Protein AF-A0A7C2N6T7-F1 (afdb_monomer)

Solvent-accessible surface area (backbone atoms only — not comparable to full-atom values): 4789 Å² total; per-residue (Å²): 130,60,62,35,91,84,81,68,43,78,34,45,77,75,41,63,48,68,58,96,93,44,72,70,43,73,42,28,28,35,38,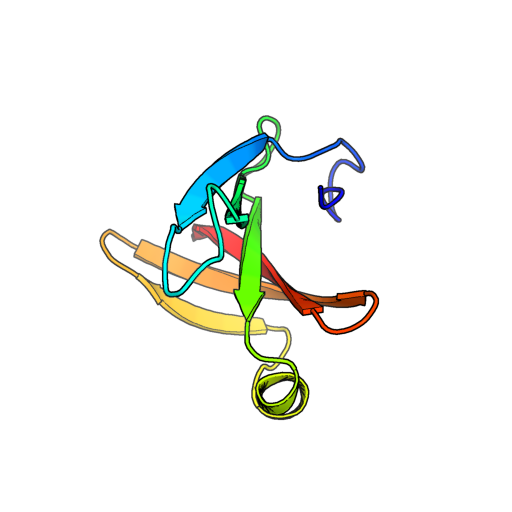92,86,54,63,41,36,37,34,63,48,62,54,88,48,59,87,78,60,53,75,68,42,74,46,84,50,97,93,44,37,31,28,30,70,46,74,50,77,58,92,88,38,21,41,39,30,26,38,63,91

Nearest PDB structures (foldseek):
  8k37-assembly1_M  TM=6.729E-01  e=3.319E+00  Escherichia phage Lambda
  3gs9-assembly1_A  TM=5.947E-01  e=3.139E+00  Listeria monocytogenes EGD-e
  5v19-assembly1_A  TM=5.253E-01  e=3.139E+00  Homo sapiens
  8xpm-assembly1_f4  TM=6.859E-01  e=8.561E+00  Escherichia phage Lambda
  5ajq-assembly2_B  TM=4.679E-01  e=3.319E+00  Homo sapiens

Structure (mmCIF, N/CA/C/O backbone):
data_AF-A0A7C2N6T7-F1
#
_entry.id   AF-A0A7C2N6T7-F1
#
loop_
_atom_site.group_PDB
_atom_site.id
_atom_site.type_symbol
_atom_site.label_atom_id
_atom_site.label_alt_id
_atom_site.label_comp_id
_atom_site.label_asym_id
_atom_site.label_entity_id
_atom_site.label_seq_id
_atom_site.pdbx_PDB_ins_code
_atom_site.Cartn_x
_atom_site.Cartn_y
_atom_site.Cartn_z
_atom_site.occupancy
_atom_site.B_iso_or_equiv
_atom_site.auth_seq_id
_atom_site.auth_comp_id
_atom_site.auth_asym_id
_atom_site.auth_atom_id
_atom_site.pdbx_PDB_model_num
ATOM 1 N N . MET A 1 1 ? 0.637 7.449 -8.378 1.00 85.19 1 MET A N 1
ATOM 2 C CA . MET A 1 1 ? -0.105 7.937 -7.199 1.00 85.19 1 MET A CA 1
ATOM 3 C C . MET A 1 1 ? -1.354 7.085 -6.999 1.00 85.19 1 MET A C 1
ATOM 5 O O . MET A 1 1 ? -2.164 7.026 -7.922 1.00 85.19 1 MET A O 1
ATOM 9 N N . PRO A 1 2 ? -1.481 6.373 -5.868 1.00 93.44 2 PRO A N 1
ATOM 10 C CA . PRO A 1 2 ? -2.642 5.545 -5.562 1.00 93.44 2 PRO A CA 1
ATOM 11 C C . PRO A 1 2 ? -3.859 6.390 -5.148 1.00 93.44 2 PRO A C 1
ATOM 13 O O . PRO A 1 2 ? -3.722 7.485 -4.596 1.00 93.44 2 PRO A O 1
ATOM 16 N N . ILE A 1 3 ? -5.052 5.857 -5.416 1.00 96.12 3 ILE A N 1
ATOM 17 C CA . ILE A 1 3 ? -6.336 6.390 -4.946 1.00 96.12 3 ILE A CA 1
ATOM 18 C C . ILE A 1 3 ? -6.723 5.634 -3.673 1.00 96.12 3 ILE A C 1
ATOM 20 O O . ILE A 1 3 ? -6.602 4.410 -3.637 1.00 96.12 3 ILE A O 1
ATOM 24 N N . CYS A 1 4 ? -7.171 6.343 -2.634 1.00 96.31 4 CYS A N 1
ATOM 25 C CA . CYS A 1 4 ? -7.619 5.695 -1.404 1.00 96.31 4 CYS A CA 1
ATOM 26 C C . CYS A 1 4 ? -8.877 4.848 -1.678 1.00 96.31 4 CYS A C 1
ATOM 28 O O . CYS A 1 4 ? -9.864 5.391 -2.185 1.00 96.31 4 CYS A O 1
ATOM 30 N N . PRO A 1 5 ? -8.909 3.562 -1.286 1.00 95.50 5 PRO A N 1
ATOM 31 C CA . PRO A 1 5 ? -10.053 2.693 -1.550 1.00 95.50 5 PRO A CA 1
ATOM 32 C C . PRO A 1 5 ? -11.321 3.081 -0.774 1.00 95.50 5 PRO A C 1
ATOM 34 O O . PRO A 1 5 ? -12.425 2.719 -1.176 1.00 95.50 5 PRO A O 1
ATOM 37 N N . ARG A 1 6 ? -11.200 3.860 0.309 1.00 95.25 6 ARG A N 1
ATOM 38 C CA . ARG A 1 6 ? -12.348 4.321 1.107 1.00 95.25 6 ARG A CA 1
ATOM 39 C C . ARG A 1 6 ? -12.957 5.611 0.579 1.00 95.25 6 ARG A C 1
ATOM 41 O O . ARG A 1 6 ? -14.131 5.634 0.224 1.00 95.25 6 ARG A O 1
ATOM 48 N N . CYS A 1 7 ? -12.174 6.687 0.547 1.00 95.25 7 CYS A N 1
ATOM 49 C CA . CYS A 1 7 ? -12.678 8.015 0.198 1.00 95.25 7 CYS A CA 1
ATOM 50 C C . CYS A 1 7 ? -12.571 8.346 -1.299 1.00 95.25 7 CYS A C 1
ATOM 52 O O . CYS A 1 7 ? -13.115 9.360 -1.725 1.00 95.25 7 CYS A O 1
ATOM 54 N N . GLN A 1 8 ? -11.894 7.505 -2.095 1.00 95.50 8 GLN A N 1
ATOM 55 C CA . GLN A 1 8 ? -11.704 7.672 -3.543 1.00 95.50 8 GLN A CA 1
ATOM 56 C C . GLN A 1 8 ? -10.936 8.949 -3.941 1.00 95.50 8 GLN A C 1
ATOM 58 O O . GLN A 1 8 ? -10.995 9.396 -5.086 1.00 95.50 8 GLN A O 1
ATOM 63 N N . ILE A 1 9 ? -10.177 9.528 -3.006 1.00 95.31 9 ILE A 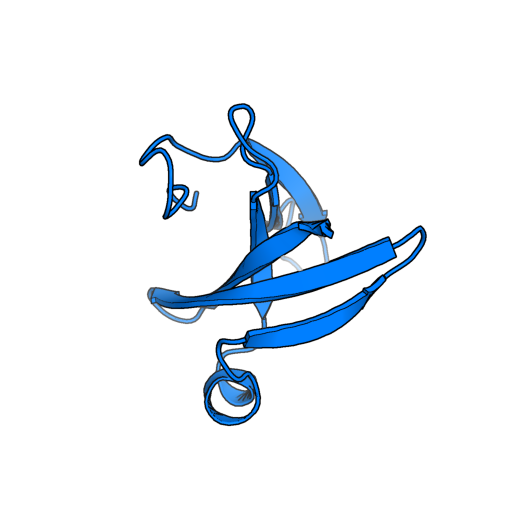N 1
ATOM 64 C CA . ILE A 1 9 ? -9.319 10.698 -3.232 1.00 95.31 9 ILE A CA 1
ATOM 65 C C . ILE A 1 9 ? -7.869 10.244 -3.449 1.00 95.31 9 ILE A C 1
ATOM 67 O O . ILE A 1 9 ? -7.418 9.241 -2.889 1.00 95.31 9 ILE A O 1
ATOM 71 N N . SER A 1 10 ? -7.127 11.001 -4.259 1.00 96.19 10 SER A N 1
ATOM 72 C CA . SER A 1 10 ? -5.682 10.842 -4.440 1.00 96.19 10 SER A CA 1
ATOM 73 C C . SER A 1 10 ? -4.924 10.937 -3.117 1.00 96.19 10 SER A C 1
ATOM 75 O O . SER A 1 10 ? -5.077 11.905 -2.371 1.00 96.19 10 SER A O 1
ATOM 77 N N . MET A 1 11 ? -4.075 9.949 -2.847 1.00 97.25 11 MET A N 1
ATOM 78 C CA . MET A 1 11 ? -3.247 9.921 -1.641 1.00 97.25 11 MET A CA 1
ATOM 79 C C . MET A 1 11 ? -1.981 10.768 -1.811 1.00 97.25 11 MET A C 1
ATOM 81 O O . MET A 1 11 ? -1.490 10.954 -2.924 1.00 97.25 11 MET A O 1
ATOM 85 N N . VAL A 1 12 ? -1.423 11.253 -0.701 1.00 96.94 12 VAL A N 1
ATOM 86 C CA . VAL A 1 12 ? -0.205 12.076 -0.696 1.00 96.94 12 VAL A CA 1
ATOM 87 C C . VAL A 1 12 ? 1.005 11.208 -0.386 1.00 96.94 12 VAL A C 1
ATOM 89 O O . VAL A 1 12 ? 0.966 10.405 0.542 1.00 96.94 12 VAL A O 1
ATOM 92 N N . CYS A 1 13 ? 2.083 11.365 -1.157 1.00 97.00 13 CYS A N 1
ATOM 93 C CA . CYS A 1 13 ? 3.329 10.637 -0.927 1.00 97.00 13 CYS A CA 1
ATOM 94 C C . CYS A 1 13 ? 3.928 11.019 0.436 1.00 97.00 13 CYS A C 1
ATOM 96 O O . CYS A 1 13 ? 4.192 12.194 0.691 1.00 97.00 13 CYS A O 1
ATOM 98 N N . SER A 1 14 ? 4.171 10.025 1.291 1.00 95.94 14 SER A N 1
ATOM 99 C CA . SER A 1 14 ? 4.806 10.194 2.606 1.00 95.94 14 SER A CA 1
ATOM 100 C C . SER A 1 14 ? 6.274 9.779 2.610 1.00 95.94 14 SER A C 1
ATOM 102 O O . SER A 1 14 ? 7.047 10.277 3.428 1.00 95.94 14 SER A O 1
ATOM 104 N N . LYS A 1 15 ? 6.684 8.882 1.702 1.00 96.00 15 LYS A N 1
ATOM 105 C CA . LYS A 1 15 ? 8.055 8.365 1.658 1.00 96.00 15 LYS A CA 1
ATOM 106 C C . LYS A 1 15 ? 8.517 8.082 0.238 1.00 96.00 15 LYS A C 1
ATOM 108 O O . LYS A 1 15 ? 7.825 7.432 -0.548 1.00 96.00 15 LYS A O 1
ATOM 113 N N . THR A 1 16 ? 9.742 8.503 -0.046 1.00 96.62 16 THR A N 1
ATOM 114 C CA . THR A 1 16 ? 10.462 8.196 -1.280 1.00 96.62 16 THR A CA 1
ATOM 115 C C . THR A 1 16 ? 11.760 7.453 -0.973 1.00 96.62 16 THR A C 1
ATOM 117 O O . THR A 1 16 ? 12.265 7.479 0.152 1.00 96.62 16 THR A O 1
ATOM 120 N N . ILE A 1 17 ? 12.305 6.779 -1.982 1.00 93.81 17 ILE A N 1
ATOM 121 C CA . ILE A 1 17 ? 13.647 6.198 -1.960 1.00 93.81 17 ILE A CA 1
ATOM 122 C C . ILE A 1 17 ? 14.437 6.631 -3.190 1.00 93.81 17 ILE A C 1
ATOM 124 O O . ILE A 1 17 ? 13.883 6.825 -4.272 1.00 93.81 17 ILE A O 1
ATOM 128 N N . SER A 1 18 ? 15.753 6.707 -3.024 1.00 93.94 18 SER A N 1
ATOM 129 C CA . SER A 1 18 ? 16.708 6.897 -4.112 1.00 93.94 18 SER A CA 1
ATOM 130 C C . SER A 1 18 ? 17.797 5.837 -3.970 1.00 93.94 18 SER A C 1
ATOM 132 O O . SER A 1 18 ? 18.447 5.759 -2.929 1.00 93.94 18 SER A O 1
ATOM 134 N N . MET A 1 19 ? 17.962 4.977 -4.974 1.00 91.00 19 MET A N 1
ATOM 135 C CA . MET A 1 19 ? 18.918 3.867 -4.944 1.00 91.00 19 MET A CA 1
ATOM 136 C C . MET A 1 19 ? 19.276 3.418 -6.364 1.00 91.00 19 MET A C 1
ATOM 138 O O . MET A 1 19 ? 18.392 3.229 -7.190 1.00 91.00 19 MET A O 1
ATOM 142 N N . GLY A 1 20 ? 20.566 3.191 -6.638 1.00 84.38 20 GLY A N 1
ATOM 143 C CA . GLY A 1 20 ? 21.023 2.476 -7.840 1.00 84.38 20 GLY A CA 1
ATOM 144 C C . GLY A 1 20 ? 20.498 3.026 -9.173 1.00 84.38 20 GLY A C 1
ATOM 145 O O . GLY A 1 20 ? 19.995 2.258 -9.986 1.00 84.38 20 GLY A O 1
ATOM 146 N N . GLY A 1 21 ? 20.576 4.342 -9.391 1.00 89.62 21 GLY A N 1
ATOM 147 C CA . GLY A 1 21 ? 20.071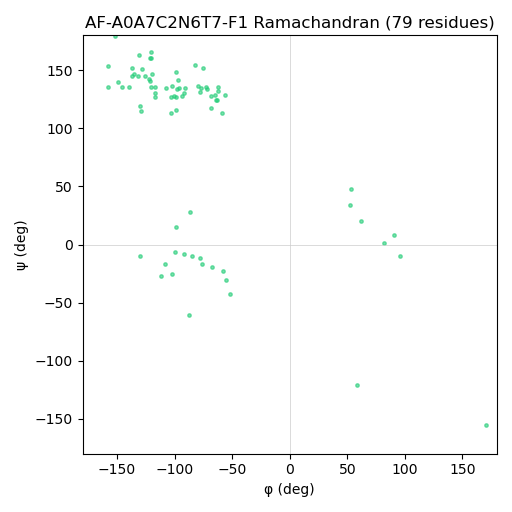 4.988 -10.614 1.00 89.62 21 GLY A CA 1
ATOM 148 C C . GLY A 1 21 ? 18.562 5.261 -10.621 1.00 89.62 21 GLY A C 1
ATOM 149 O O . GLY A 1 21 ? 18.046 5.799 -11.595 1.00 89.62 21 GLY A O 1
ATOM 150 N N . VAL A 1 22 ? 17.855 4.927 -9.539 1.00 88.06 22 VAL A N 1
ATOM 151 C CA . VAL A 1 22 ? 16.479 5.360 -9.282 1.00 88.06 22 VAL A CA 1
ATOM 152 C C . VAL A 1 22 ? 16.515 6.554 -8.336 1.00 88.06 22 VAL A C 1
ATOM 154 O O . VAL A 1 22 ? 17.102 6.465 -7.258 1.00 88.06 22 VAL A O 1
ATOM 157 N N . GLU A 1 23 ? 15.862 7.648 -8.714 1.00 92.81 23 GLU A N 1
ATOM 158 C CA . GLU A 1 23 ? 15.778 8.867 -7.907 1.00 92.81 23 GLU A CA 1
ATOM 159 C C . GLU A 1 23 ? 14.332 9.165 -7.515 1.00 92.81 23 GLU A C 1
ATOM 161 O O . GLU A 1 23 ? 13.431 9.099 -8.349 1.00 92.81 23 GLU A O 1
ATOM 166 N N . ASN A 1 24 ? 14.126 9.523 -6.244 1.00 93.12 24 ASN A N 1
ATOM 167 C CA . ASN A 1 24 ? 12.861 10.016 -5.695 1.00 93.12 24 ASN A CA 1
ATOM 168 C C . ASN A 1 24 ? 11.653 9.117 -5.995 1.00 93.12 24 ASN A C 1
ATOM 170 O O . ASN A 1 24 ? 10.535 9.601 -6.169 1.00 93.12 24 ASN A O 1
ATOM 174 N N . LYS A 1 25 ? 11.858 7.798 -6.043 1.00 93.06 25 LYS A N 1
ATOM 175 C CA . LYS A 1 25 ? 10.768 6.849 -6.257 1.00 93.06 25 LYS A CA 1
ATOM 176 C C . LYS A 1 25 ? 9.870 6.845 -5.031 1.00 93.06 25 LYS A C 1
ATOM 178 O O . LYS A 1 25 ? 10.306 6.476 -3.944 1.00 93.06 25 LYS A O 1
ATOM 183 N N . GLU A 1 26 ? 8.620 7.232 -5.219 1.00 95.31 26 GLU A N 1
ATOM 184 C CA . GLU A 1 26 ? 7.572 7.121 -4.209 1.00 95.31 26 GLU A CA 1
ATOM 185 C C . GLU A 1 26 ? 7.341 5.647 -3.852 1.00 95.31 26 GLU A C 1
ATOM 187 O O . GLU A 1 26 ? 7.241 4.795 -4.737 1.00 95.31 26 GLU A O 1
ATOM 192 N N . ILE A 1 27 ? 7.284 5.340 -2.557 1.00 95.50 27 ILE A N 1
ATOM 193 C CA . ILE A 1 27 ? 7.053 3.973 -2.059 1.00 95.50 27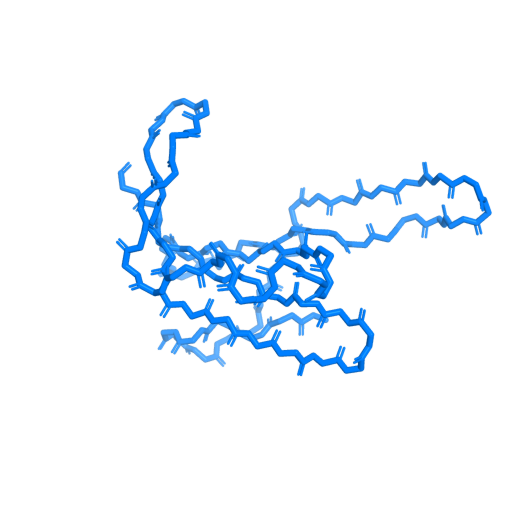 ILE A CA 1
ATOM 194 C C . ILE A 1 27 ? 5.944 3.897 -1.018 1.00 95.50 27 ILE A C 1
ATOM 196 O O . ILE A 1 27 ? 5.533 2.798 -0.648 1.00 95.50 27 ILE A O 1
ATOM 200 N N . GLU A 1 28 ? 5.473 5.042 -0.536 1.00 96.75 28 GLU A N 1
ATOM 201 C CA . GLU A 1 28 ? 4.489 5.118 0.527 1.00 96.75 28 GLU A CA 1
ATOM 202 C C . GLU A 1 28 ? 3.617 6.359 0.373 1.00 96.75 28 GLU A C 1
ATOM 204 O O . GLU A 1 28 ? 4.117 7.444 0.062 1.00 96.75 28 GLU A O 1
ATOM 209 N N . TRP A 1 29 ? 2.322 6.195 0.628 1.00 97.56 29 TRP A N 1
ATOM 210 C CA . TRP A 1 29 ? 1.343 7.270 0.599 1.00 97.5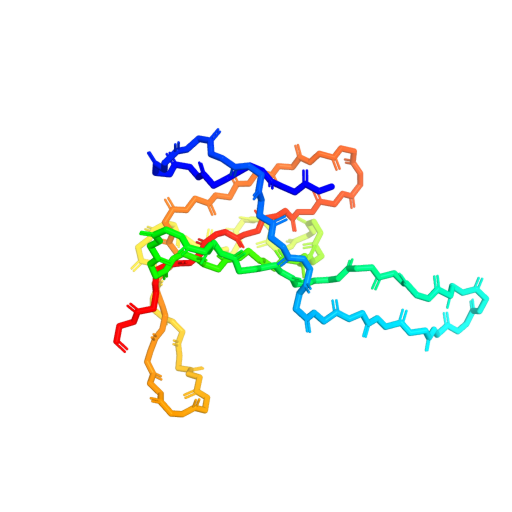6 29 TRP A CA 1
ATOM 211 C C . TRP A 1 29 ? 0.395 7.171 1.785 1.00 97.56 29 TRP A C 1
ATOM 213 O O . TRP A 1 29 ? 0.088 6.082 2.273 1.00 97.56 29 TRP A O 1
ATOM 223 N N . ILE A 1 30 ? -0.126 8.320 2.194 1.00 96.50 30 ILE A N 1
ATOM 224 C CA . ILE A 1 30 ? -1.130 8.459 3.245 1.00 96.50 30 ILE A CA 1
ATOM 225 C C . ILE A 1 30 ? -2.370 9.156 2.687 1.00 96.50 30 ILE A C 1
ATOM 227 O O . ILE A 1 30 ? -2.284 10.051 1.838 1.00 96.50 30 ILE A O 1
ATOM 231 N N . CYS A 1 31 ? -3.541 8.723 3.137 1.00 96.69 31 CYS A N 1
ATOM 232 C CA . CYS A 1 31 ? -4.777 9.442 2.891 1.00 96.69 31 CYS A CA 1
ATOM 233 C C . CYS A 1 31 ? -4.881 10.614 3.874 1.00 96.69 31 CYS A C 1
ATOM 235 O O . CYS A 1 31 ? -4.625 10.458 5.062 1.00 96.69 31 CYS A O 1
ATOM 237 N N . ASN A 1 32 ? -5.291 11.789 3.396 1.00 93.75 32 ASN A N 1
ATOM 238 C CA . ASN A 1 32 ? -5.506 12.953 4.267 1.00 93.75 32 ASN A CA 1
ATOM 239 C C . ASN A 1 32 ? -6.899 12.971 4.919 1.00 93.75 32 ASN A C 1
ATOM 241 O O . ASN A 1 32 ? -7.171 13.829 5.756 1.00 93.75 32 ASN A O 1
ATOM 245 N N . SER A 1 33 ? -7.803 12.087 4.495 1.00 93.69 33 SER A N 1
ATOM 246 C CA . SER A 1 33 ? -9.209 12.083 4.923 1.00 93.69 33 SER A CA 1
ATOM 247 C C . SER A 1 33 ? -9.558 10.933 5.866 1.00 93.69 33 SER A C 1
ATOM 249 O O . SER A 1 33 ? -10.602 10.977 6.510 1.00 93.69 33 SER A O 1
ATOM 251 N N . ASP A 1 34 ? -8.717 9.905 5.939 1.00 93.75 34 ASP A N 1
ATOM 252 C CA . ASP A 1 34 ? -8.917 8.720 6.767 1.00 93.75 34 ASP A CA 1
ATOM 253 C C . ASP A 1 34 ? -7.563 8.108 7.166 1.00 93.75 34 ASP A C 1
ATOM 255 O O . ASP A 1 34 ? -6.504 8.605 6.793 1.00 93.75 34 ASP A O 1
ATOM 259 N N . MET A 1 35 ? -7.601 7.025 7.942 1.00 94.12 35 MET A N 1
ATOM 260 C CA . MET A 1 35 ? -6.412 6.338 8.460 1.00 94.12 35 MET A CA 1
ATOM 261 C C . MET A 1 35 ? -5.854 5.286 7.485 1.00 94.12 35 MET A C 1
ATOM 263 O O . MET A 1 35 ? -5.286 4.282 7.920 1.00 94.12 35 MET A O 1
ATOM 267 N N . VAL A 1 36 ? -6.050 5.465 6.172 1.00 97.00 36 VAL A N 1
ATOM 268 C CA . VAL A 1 36 ? -5.532 4.539 5.160 1.00 97.00 36 VAL A CA 1
ATOM 269 C C . VAL A 1 36 ? -4.144 4.952 4.690 1.00 97.00 36 VAL A C 1
ATOM 271 O O . VAL A 1 36 ? -3.876 6.102 4.338 1.00 97.00 36 VAL A O 1
ATOM 274 N N . LYS A 1 37 ? -3.267 3.957 4.618 1.00 96.88 37 LYS A N 1
ATOM 275 C CA . LYS A 1 37 ? -1.908 4.048 4.099 1.00 96.88 37 LYS A CA 1
ATOM 276 C C . LYS A 1 37 ? -1.747 3.106 2.910 1.00 96.88 37 LYS A C 1
ATOM 278 O O . LYS A 1 37 ? -2.342 2.036 2.896 1.00 96.88 37 LYS A O 1
ATOM 283 N N . ALA A 1 38 ? -0.934 3.476 1.932 1.00 97.50 38 ALA A N 1
ATOM 284 C CA . ALA A 1 38 ? -0.550 2.619 0.817 1.00 97.50 38 ALA A CA 1
ATOM 285 C C . ALA A 1 38 ? 0.970 2.453 0.789 1.00 97.50 38 ALA A C 1
ATOM 287 O O . ALA A 1 38 ? 1.699 3.416 1.011 1.00 97.50 38 ALA A O 1
ATOM 288 N N . GLU A 1 39 ? 1.450 1.252 0.485 1.00 96.69 39 GLU A N 1
ATOM 289 C CA . GLU A 1 39 ? 2.875 0.955 0.308 1.00 96.69 39 GLU A CA 1
ATOM 290 C C . GLU A 1 39 ? 3.093 0.157 -0.980 1.00 96.69 39 GLU A C 1
ATOM 292 O O . GLU A 1 39 ? 2.282 -0.708 -1.324 1.00 96.69 39 GLU A O 1
ATOM 297 N N . ILE A 1 40 ? 4.216 0.400 -1.662 1.00 95.81 40 ILE A N 1
ATOM 298 C CA . ILE A 1 40 ? 4.701 -0.515 -2.699 1.00 95.81 40 ILE A CA 1
ATOM 299 C C . ILE A 1 40 ? 5.379 -1.713 -2.034 1.00 95.81 40 ILE A C 1
ATOM 301 O O . ILE A 1 40 ? 6.258 -1.574 -1.182 1.00 95.81 40 ILE A O 1
ATOM 305 N N . ARG A 1 41 ? 5.005 -2.906 -2.487 1.00 94.19 41 ARG A N 1
ATOM 306 C CA . ARG A 1 41 ? 5.656 -4.178 -2.172 1.00 94.19 41 ARG A CA 1
ATOM 307 C C . ARG A 1 41 ? 6.138 -4.845 -3.459 1.00 94.19 41 ARG A C 1
ATOM 309 O O . ARG A 1 41 ? 5.763 -4.460 -4.569 1.00 94.19 41 ARG A O 1
ATOM 316 N N . HIS A 1 42 ? 6.998 -5.849 -3.322 1.00 91.81 42 HIS A N 1
ATOM 317 C CA . HIS A 1 42 ? 7.464 -6.601 -4.482 1.00 91.81 42 HIS A CA 1
ATOM 318 C C . HIS A 1 42 ? 6.313 -7.479 -5.010 1.00 91.81 42 HIS A C 1
ATOM 320 O O . HIS A 1 42 ? 5.701 -8.182 -4.206 1.00 91.81 42 HIS A O 1
ATOM 326 N N . PRO A 1 43 ? 6.020 -7.528 -6.326 1.00 94.00 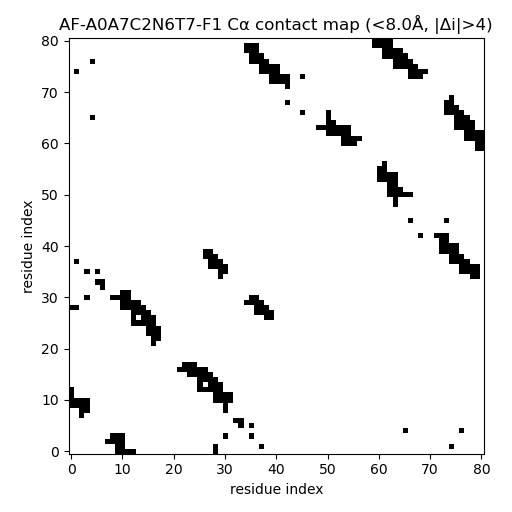43 PRO A N 1
ATOM 327 C CA . PRO A 1 43 ? 4.876 -8.283 -6.855 1.00 94.00 43 PRO A CA 1
ATOM 328 C C . PRO A 1 43 ? 4.842 -9.766 -6.470 1.00 94.00 43 PRO A C 1
ATOM 330 O O . PRO A 1 43 ? 3.770 -10.329 -6.275 1.00 94.00 43 PRO A O 1
ATOM 333 N N . VAL A 1 44 ? 6.010 -10.390 -6.280 1.00 94.44 44 VAL A N 1
ATOM 334 C CA . VAL A 1 44 ? 6.122 -11.781 -5.786 1.00 94.44 44 VAL A CA 1
ATOM 335 C C . VAL A 1 44 ? 5.450 -11.995 -4.421 1.00 94.44 44 VAL A C 1
ATOM 337 O O . VAL A 1 44 ? 5.075 -13.114 -4.089 1.00 94.44 44 VAL A O 1
ATOM 340 N N . GLN A 1 45 ? 5.283 -10.929 -3.634 1.00 94.25 45 GLN A N 1
ATOM 341 C CA . GLN A 1 45 ? 4.654 -10.976 -2.319 1.00 94.25 45 GLN A CA 1
ATOM 342 C C . GLN A 1 45 ? 3.124 -11.060 -2.403 1.00 94.25 45 GLN A C 1
ATOM 344 O O . GLN A 1 45 ? 2.493 -11.355 -1.398 1.00 94.25 45 GLN A O 1
ATOM 349 N N . TYR A 1 46 ? 2.514 -10.854 -3.579 1.00 93.94 46 TYR A N 1
ATOM 350 C CA . TYR A 1 46 ? 1.056 -10.767 -3.735 1.00 93.94 46 TYR A CA 1
ATOM 351 C C . TYR A 1 46 ? 0.299 -11.944 -3.111 1.00 93.94 46 TYR A C 1
ATOM 353 O O . TYR A 1 46 ? -0.741 -11.750 -2.483 1.00 93.94 46 TYR A O 1
ATOM 361 N N . VAL A 1 47 ? 0.810 -13.162 -3.298 1.00 94.88 47 VAL A N 1
ATOM 362 C CA . VAL A 1 47 ? 0.172 -14.396 -2.817 1.00 94.88 47 VAL A CA 1
ATOM 363 C C . VAL A 1 47 ? 0.338 -14.621 -1.315 1.00 94.88 47 VAL A C 1
ATOM 365 O O . VAL A 1 47 ? -0.404 -15.414 -0.757 1.00 94.88 47 VAL A O 1
ATOM 368 N N . TYR A 1 48 ? 1.278 -13.924 -0.675 1.00 94.56 48 TYR A N 1
ATOM 369 C CA . TYR A 1 48 ? 1.584 -14.069 0.750 1.00 94.56 48 TYR A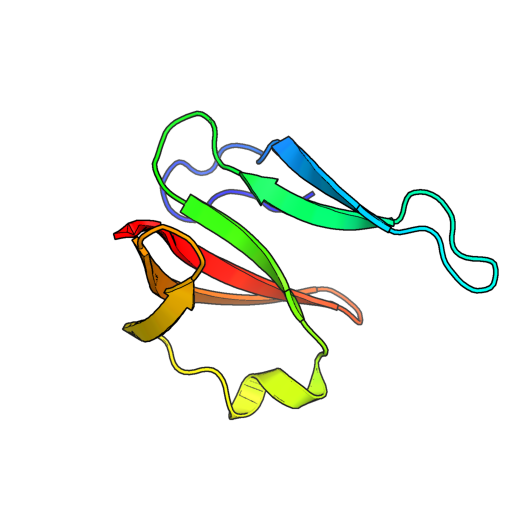 CA 1
ATOM 370 C C . TYR A 1 48 ? 0.952 -12.982 1.618 1.00 94.56 48 TYR A C 1
ATOM 372 O O . TYR A 1 48 ? 1.083 -13.047 2.828 1.00 94.56 48 TYR A O 1
ATOM 380 N N . ILE A 1 49 ? 0.321 -11.979 1.005 1.00 95.56 49 ILE A N 1
ATOM 381 C CA . ILE A 1 49 ? -0.321 -10.870 1.713 1.00 95.56 49 ILE A CA 1
ATOM 382 C C . ILE A 1 49 ? -1.821 -11.120 1.703 1.00 95.56 49 ILE A C 1
ATOM 384 O O . ILE A 1 49 ? -2.442 -11.073 0.634 1.00 95.56 49 ILE A O 1
ATOM 388 N N . GLU A 1 50 ? -2.420 -11.378 2.858 1.00 96.88 50 GLU A N 1
ATOM 389 C CA . GLU A 1 50 ? -3.856 -11.647 2.959 1.00 96.88 50 GLU A CA 1
ATOM 390 C C . GLU A 1 50 ? -4.641 -10.394 3.359 1.00 96.88 50 GLU A C 1
ATOM 392 O O . GLU A 1 50 ? -4.210 -9.591 4.180 1.00 96.88 50 GLU A O 1
ATOM 397 N N . ILE A 1 51 ? -5.827 -10.201 2.772 1.00 96.81 51 ILE A N 1
ATOM 398 C CA . ILE A 1 51 ? -6.720 -9.124 3.217 1.00 96.81 51 ILE A CA 1
ATOM 399 C C . ILE A 1 51 ? -7.221 -9.484 4.618 1.00 96.81 51 ILE A C 1
ATOM 401 O O . ILE A 1 51 ? -7.748 -10.573 4.828 1.00 96.81 51 ILE A O 1
ATOM 405 N N . GLY A 1 52 ? -7.081 -8.554 5.559 1.00 97.00 52 GLY A N 1
A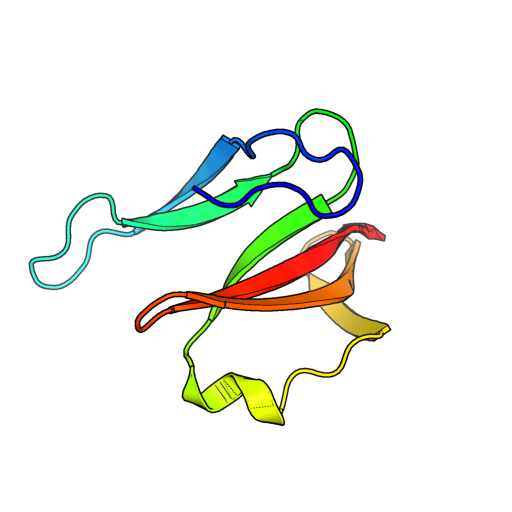TOM 406 C CA . GLY A 1 52 ? -7.373 -8.751 6.975 1.00 97.00 52 GLY A CA 1
ATOM 407 C C . GLY A 1 52 ? -6.152 -9.108 7.824 1.00 97.00 52 GLY A C 1
ATOM 408 O O . GLY A 1 52 ? -6.266 -9.066 9.046 1.00 97.00 52 GLY A O 1
ATOM 409 N N . GLU A 1 53 ? -5.000 -9.401 7.213 1.00 96.50 53 GLU A N 1
ATOM 410 C CA . GLU A 1 53 ? -3.744 -9.652 7.926 1.00 96.50 53 GLU A CA 1
ATOM 411 C C . GLU A 1 53 ? -3.298 -8.408 8.709 1.00 96.50 53 GLU A C 1
ATOM 413 O O . GLU A 1 53 ? -3.362 -7.286 8.196 1.00 96.50 53 GLU A O 1
ATOM 418 N N . GLU A 1 54 ? -2.860 -8.602 9.955 1.00 96.75 54 GLU A N 1
ATOM 419 C CA . GLU A 1 54 ? -2.315 -7.543 10.808 1.00 96.75 54 GLU A CA 1
ATOM 420 C C . GLU A 1 54 ? -0.782 -7.591 10.811 1.00 96.75 54 GLU A C 1
ATOM 422 O O . GLU A 1 54 ? -0.185 -8.618 11.124 1.00 96.75 54 GLU A O 1
ATOM 427 N N . GLU A 1 55 ? -0.149 -6.454 10.528 1.00 93.25 55 GLU A N 1
ATOM 428 C CA . GLU A 1 55 ? 1.293 -6.247 10.665 1.00 93.25 55 GLU A CA 1
ATOM 429 C C . GLU A 1 55 ? 1.566 -5.341 11.876 1.00 93.25 55 GLU A C 1
ATOM 431 O O . GLU A 1 55 ? 0.933 -4.290 12.043 1.00 93.25 55 GLU A O 1
ATOM 436 N N . GLU A 1 56 ? 2.539 -5.713 12.709 1.00 93.75 56 GLU A N 1
ATOM 437 C CA . GLU A 1 56 ? 3.079 -4.808 13.725 1.00 93.75 56 GLU A CA 1
ATOM 438 C C . GLU A 1 56 ? 3.952 -3.735 13.065 1.00 93.75 56 GLU A C 1
ATOM 440 O O . GLU A 1 56 ? 4.772 -4.021 12.188 1.00 93.75 56 GLU A O 1
ATOM 445 N N . ILE A 1 57 ? 3.779 -2.485 13.495 1.00 88.56 57 ILE A N 1
ATOM 446 C CA . ILE A 1 57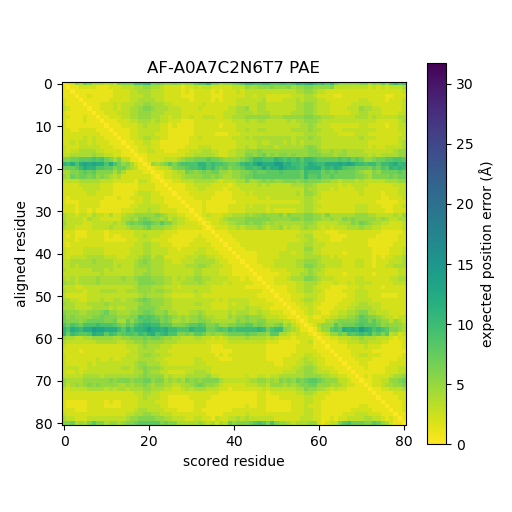 ? 4.584 -1.343 13.058 1.00 88.56 57 ILE A CA 1
ATOM 447 C C . ILE A 1 57 ? 5.063 -0.546 14.269 1.00 88.56 57 ILE A C 1
ATOM 449 O O . ILE A 1 57 ? 4.523 -0.665 15.369 1.00 88.56 57 ILE A O 1
ATOM 453 N N . GLU A 1 58 ? 6.075 0.301 14.080 1.00 83.81 58 GLU A N 1
ATOM 454 C CA . GLU A 1 58 ? 6.499 1.217 15.139 1.00 83.81 58 GLU A CA 1
ATOM 455 C C . GLU A 1 58 ? 5.330 2.123 15.551 1.00 83.81 58 GLU A C 1
ATOM 457 O O . GLU A 1 58 ? 4.863 2.956 14.776 1.00 83.81 58 GLU A O 1
ATOM 462 N N . GLY A 1 59 ? 4.854 1.943 16.785 1.00 83.25 59 GLY A N 1
ATOM 463 C CA . GLY A 1 59 ? 3.789 2.760 17.363 1.00 83.25 59 GLY A CA 1
ATOM 464 C C . GLY A 1 59 ? 2.361 2.253 17.149 1.00 83.25 59 GLY A C 1
ATOM 465 O O . GLY A 1 59 ? 1.439 2.972 17.521 1.00 83.25 59 GLY A O 1
ATOM 466 N N . GLY A 1 60 ? 2.149 1.045 16.612 1.00 92.06 60 GLY A N 1
ATOM 467 C CA . GLY A 1 60 ? 0.801 0.484 16.510 1.00 92.06 60 GLY A CA 1
ATOM 468 C C . GLY A 1 60 ? 0.711 -0.784 15.672 1.00 92.06 60 GLY A C 1
ATOM 469 O O . GLY A 1 60 ? 1.685 -1.518 15.489 1.00 92.06 60 GLY A O 1
ATOM 470 N N . LYS A 1 61 ? -0.483 -1.033 15.143 1.00 94.81 61 LYS A N 1
ATOM 471 C CA . LYS A 1 61 ? -0.715 -2.097 14.170 1.00 94.81 61 LYS A CA 1
ATOM 472 C C . LYS A 1 61 ? -1.272 -1.505 12.892 1.00 94.81 61 LYS A C 1
ATOM 474 O O . LYS A 1 61 ? -1.813 -0.403 12.864 1.00 94.81 61 LYS A O 1
ATOM 479 N N . LYS A 1 62 ? -1.158 -2.255 11.811 1.00 95.88 62 LYS A N 1
ATOM 480 C CA . LYS A 1 62 ? -1.878 -1.950 10.582 1.00 95.88 62 LYS A CA 1
ATOM 481 C C . LYS A 1 62 ? -2.486 -3.219 10.028 1.00 95.88 62 LYS A C 1
ATOM 483 O O . LYS A 1 62 ? -1.908 -4.291 10.161 1.00 95.88 62 LYS A O 1
ATOM 488 N N . ARG A 1 63 ? -3.644 -3.096 9.397 1.00 97.69 63 ARG A N 1
ATOM 489 C CA . ARG A 1 63 ? -4.369 -4.222 8.813 1.00 97.69 63 ARG A CA 1
ATOM 490 C C . ARG A 1 63 ? -4.484 -4.053 7.315 1.00 97.69 63 ARG A C 1
ATOM 492 O O . ARG A 1 63 ? -4.919 -2.996 6.867 1.00 97.69 63 ARG A O 1
ATOM 499 N N . VAL A 1 64 ? -4.145 -5.083 6.549 1.00 97.94 64 VAL A N 1
ATOM 500 C CA . VAL A 1 64 ? -4.314 -5.090 5.092 1.00 97.94 64 VAL A CA 1
ATOM 501 C C . VAL A 1 64 ? -5.803 -4.996 4.763 1.00 97.94 64 VAL A C 1
ATOM 503 O O . VAL A 1 64 ? -6.594 -5.828 5.203 1.00 97.94 64 VAL A O 1
ATOM 506 N N . ILE A 1 65 ? -6.197 -4.002 3.973 1.00 97.75 65 ILE A N 1
ATOM 507 C CA . ILE A 1 65 ? -7.593 -3.820 3.542 1.00 97.75 65 ILE A CA 1
ATOM 508 C C . ILE A 1 65 ? -7.781 -4.069 2.048 1.00 97.75 65 ILE A C 1
ATOM 510 O O . ILE A 1 65 ? -8.862 -4.473 1.632 1.00 97.75 65 ILE A O 1
ATOM 514 N N . GLU A 1 66 ? -6.738 -3.860 1.244 1.00 97.69 66 GLU A N 1
ATOM 515 C CA . GLU A 1 66 ? -6.782 -4.065 -0.201 1.00 97.69 66 GLU A CA 1
ATOM 516 C C . GLU A 1 66 ? -5.371 -4.277 -0.758 1.00 97.69 66 GLU A C 1
ATOM 518 O O . GLU A 1 66 ? -4.382 -3.792 -0.207 1.00 97.69 66 GLU A O 1
ATOM 523 N N . LYS A 1 67 ? -5.277 -4.986 -1.883 1.00 96.75 67 LYS A N 1
ATOM 524 C CA . LYS A 1 67 ? -4.050 -5.119 -2.665 1.00 96.75 67 LYS A CA 1
ATOM 525 C C . LYS A 1 67 ? -4.366 -5.054 -4.155 1.00 96.75 67 LYS A C 1
ATOM 527 O O . LYS A 1 67 ? -5.287 -5.720 -4.624 1.00 96.75 67 LYS A O 1
ATOM 532 N N . GLN A 1 68 ? -3.571 -4.303 -4.906 1.00 96.00 68 GLN A N 1
ATOM 533 C CA . GLN A 1 68 ? -3.726 -4.150 -6.353 1.00 96.00 68 GLN A CA 1
ATOM 534 C C . GLN A 1 68 ? -2.369 -4.226 -7.052 1.00 96.00 68 GLN A C 1
ATOM 536 O O . GLN A 1 68 ? -1.361 -3.751 -6.531 1.00 96.00 68 GLN A O 1
ATOM 541 N N . ILE A 1 69 ? -2.347 -4.802 -8.251 1.00 94.94 69 ILE A N 1
ATOM 542 C CA . ILE A 1 69 ? -1.174 -4.763 -9.126 1.00 94.94 69 ILE A CA 1
ATOM 543 C C . ILE A 1 69 ? -1.434 -3.723 -10.209 1.00 94.94 69 ILE A C 1
ATOM 545 O O . ILE A 1 69 ? -2.448 -3.790 -10.901 1.00 94.94 69 ILE A O 1
ATOM 549 N N . ASN A 1 70 ? -0.506 -2.784 -10.371 1.00 91.75 70 ASN A N 1
ATOM 550 C CA . ASN A 1 70 ? -0.509 -1.835 -11.474 1.00 91.75 70 ASN A CA 1
ATOM 551 C C . ASN A 1 70 ? 0.868 -1.849 -12.146 1.00 91.75 70 ASN A C 1
ATOM 553 O O . ASN A 1 70 ? 1.884 -1.532 -11.528 1.00 91.75 70 ASN A O 1
ATOM 557 N N . GLY A 1 71 ? 0.911 -2.283 -13.407 1.00 89.31 71 GLY A N 1
ATOM 558 C CA . GLY A 1 71 ? 2.166 -2.535 -14.109 1.00 89.31 71 GLY A CA 1
ATOM 559 C C . GLY A 1 71 ? 3.020 -3.580 -13.384 1.00 89.31 71 GLY A C 1
ATOM 560 O O . GLY A 1 71 ? 2.589 -4.714 -13.187 1.00 89.31 71 GLY A O 1
ATOM 561 N N . ALA A 1 72 ? 4.235 -3.190 -12.994 1.00 89.69 72 ALA A N 1
ATOM 562 C CA . ALA A 1 72 ? 5.191 -4.038 -12.278 1.00 89.69 72 ALA A CA 1
ATOM 563 C C . ALA A 1 72 ? 5.199 -3.794 -10.757 1.00 89.69 72 ALA A C 1
ATOM 565 O O . ALA A 1 72 ? 6.140 -4.194 -10.074 1.00 89.69 72 ALA A O 1
ATOM 566 N N . GLU A 1 73 ? 4.187 -3.111 -10.222 1.00 93.25 73 GLU A N 1
ATOM 567 C CA . GLU A 1 73 ? 4.141 -2.695 -8.823 1.00 93.25 73 GLU A CA 1
ATOM 568 C C . GLU A 1 73 ? 2.928 -3.296 -8.123 1.00 93.25 73 GLU A C 1
ATOM 570 O O . GLU A 1 73 ? 1.813 -3.286 -8.647 1.00 93.25 73 GLU A O 1
ATOM 575 N N . LEU A 1 74 ? 3.159 -3.811 -6.918 1.00 96.75 74 LEU A N 1
ATOM 576 C CA . LEU A 1 74 ? 2.104 -4.223 -6.010 1.00 96.75 74 LEU A CA 1
ATOM 577 C C . LEU A 1 74 ? 1.877 -3.105 -5.000 1.00 96.75 74 LEU A C 1
ATOM 579 O O . LEU A 1 74 ? 2.756 -2.815 -4.193 1.00 96.75 74 LEU A O 1
ATOM 583 N N . PHE A 1 75 ? 0.691 -2.514 -5.027 1.00 97.50 75 PHE A N 1
ATOM 584 C CA . PHE A 1 75 ? 0.233 -1.584 -4.008 1.00 97.50 75 PHE A CA 1
ATOM 585 C C . PHE A 1 75 ? -0.561 -2.353 -2.963 1.00 97.50 75 PHE A C 1
ATOM 587 O O . PHE A 1 75 ? -1.507 -3.070 -3.295 1.00 97.50 75 PHE A O 1
ATOM 594 N N . VAL A 1 76 ? -0.187 -2.180 -1.703 1.00 98.00 76 VAL A N 1
ATOM 595 C CA . VAL A 1 76 ? -0.900 -2.752 -0.563 1.00 98.00 76 VAL A CA 1
ATOM 596 C C . VAL A 1 76 ? -1.424 -1.612 0.284 1.00 98.00 76 VAL A C 1
ATOM 598 O O . VAL A 1 76 ? -0.668 -0.716 0.662 1.00 98.00 76 VAL A O 1
ATOM 601 N N . PHE A 1 77 ? -2.721 -1.645 0.553 1.00 98.00 77 PHE A N 1
ATOM 602 C CA . PHE A 1 77 ? -3.410 -0.663 1.365 1.00 98.00 77 PHE A CA 1
ATOM 603 C C . PHE A 1 77 ? -3.654 -1.220 2.754 1.00 98.00 77 PHE A C 1
ATOM 605 O O . PHE A 1 77 ? -4.118 -2.353 2.908 1.00 98.00 77 PHE A O 1
ATOM 612 N N . TYR A 1 78 ? -3.402 -0.388 3.752 1.00 97.62 78 TYR A N 1
ATOM 613 C CA . TYR A 1 78 ? -3.574 -0.720 5.150 1.00 97.62 78 TYR A CA 1
ATOM 614 C C . TYR A 1 78 ? -4.461 0.304 5.840 1.00 97.62 78 TYR A C 1
ATOM 616 O O . TYR A 1 78 ? -4.367 1.497 5.566 1.00 97.62 78 TYR A O 1
ATOM 624 N N . GLU A 1 79 ? -5.268 -0.159 6.782 1.00 96.94 79 GLU A N 1
ATOM 625 C CA . GLU A 1 79 ? -5.855 0.682 7.820 1.00 96.94 79 GLU A CA 1
ATOM 626 C C . GLU A 1 79 ? -4.936 0.678 9.042 1.00 96.94 79 GLU A C 1
ATOM 628 O O . GLU A 1 79 ? -4.521 -0.391 9.494 1.00 96.94 79 GLU A O 1
ATOM 633 N N . LEU A 1 80 ? -4.617 1.859 9.568 1.00 94.06 80 LEU A N 1
ATOM 634 C CA . LEU A 1 80 ? -3.879 2.000 10.825 1.00 94.06 80 LEU A CA 1
ATOM 635 C C . LEU A 1 80 ? -4.817 1.740 12.017 1.00 94.06 80 LEU A C 1
ATOM 637 O O . LEU A 1 80 ? -5.939 2.254 12.033 1.00 94.06 80 LEU A O 1
ATOM 641 N N . LEU A 1 81 ? -4.346 0.947 12.984 1.00 90.25 81 LEU A N 1
ATOM 642 C CA . LEU A 1 81 ? -5.068 0.504 14.182 1.00 90.25 81 LEU A CA 1
ATOM 643 C C . LEU A 1 81 ? -4.407 1.017 15.466 1.00 90.25 81 LEU A C 1
ATOM 645 O O . LEU A 1 81 ? -3.155 0.966 15.548 1.00 90.25 81 LEU A O 1
#

Foldseek 3Di:
DDADPPPRHDWAQPDADDDDPRPRHGAKTAHPPAQKIKGWDFPVCVVVQDQQDWDDDVPFIWGFHDWDDDDRIIITMIGTD

Secondary structure (DSSP, 8-state):
-PBPTTT-PBPEEEEEEEETTEEEEEEEEE-SSSSEEEEEE-GGGGGG--TT-EEEETTEEEEEEEEEEETTEEEEEEEE-

Sequence (81 aa):
MPICPRCQISMVCSKTISMGGVENKEIEWICNSDMVKAEIRHPVQYVYIEIGEEEEIEGGKKRVIEKQINGAELFVFYELL

pLDDT: mean 94.44, std 3.29, range [83.25, 98.0]

Mean predicted aligned error: 3.23 Å

Radius of gyration: 12.51 Å; Cα contacts (8 Å, |Δi|>4): 166; chains: 1; bounding box: 34×27×32 Å